Protein AF-A0A528B432-F1 (afdb_monomer)

Structure (mmCIF, N/CA/C/O backbone):
data_AF-A0A528B432-F1
#
_entry.id   AF-A0A528B432-F1
#
loop_
_atom_site.group_PDB
_atom_site.id
_atom_site.type_symbol
_atom_site.label_atom_id
_atom_site.label_alt_id
_atom_site.label_comp_id
_atom_site.label_asym_id
_atom_site.label_entity_id
_atom_site.label_seq_id
_atom_site.pdbx_PDB_ins_code
_atom_site.Cartn_x
_atom_site.Cartn_y
_atom_site.Cartn_z
_atom_site.occupancy
_atom_site.B_iso_or_equiv
_atom_site.auth_seq_id
_atom_site.auth_comp_id
_atom_site.auth_asym_id
_atom_site.auth_atom_id
_atom_site.pdbx_PDB_model_num
ATOM 1 N N . MET A 1 1 ? -23.644 3.792 9.539 1.00 49.44 1 MET A N 1
ATOM 2 C CA . MET A 1 1 ? -22.220 3.905 9.153 1.00 49.44 1 MET A CA 1
ATOM 3 C C . MET A 1 1 ? -21.429 3.027 10.101 1.00 49.44 1 MET A C 1
ATOM 5 O O . MET A 1 1 ? -21.613 3.184 11.300 1.00 49.44 1 MET A O 1
ATOM 9 N N . ALA A 1 2 ? -20.641 2.074 9.599 1.00 62.75 2 ALA A N 1
ATOM 10 C CA . ALA A 1 2 ? -19.760 1.286 10.460 1.00 62.75 2 ALA A CA 1
ATOM 11 C C . ALA A 1 2 ? -18.742 2.221 11.133 1.00 62.75 2 ALA A C 1
ATOM 13 O O . ALA A 1 2 ? -18.178 3.098 10.474 1.00 62.75 2 ALA A O 1
ATOM 14 N N . THR A 1 3 ? -18.548 2.075 12.439 1.00 75.44 3 THR A N 1
ATOM 15 C CA . THR A 1 3 ? -17.525 2.800 13.193 1.00 75.44 3 THR A CA 1
ATOM 16 C C . THR A 1 3 ? -16.145 2.319 12.752 1.00 75.44 3 THR A C 1
ATOM 18 O O . THR A 1 3 ? -15.847 1.127 12.796 1.00 75.44 3 THR A O 1
ATOM 21 N N . LEU A 1 4 ? -15.304 3.242 12.284 1.00 82.50 4 LEU A N 1
ATOM 22 C CA . LEU A 1 4 ? -13.929 2.931 11.892 1.00 82.50 4 LEU A CA 1
ATOM 23 C C . LEU A 1 4 ? -13.079 2.702 13.145 1.00 82.50 4 LEU A C 1
ATOM 25 O O . LEU A 1 4 ? -13.165 3.480 14.093 1.00 82.50 4 LEU A O 1
ATOM 29 N N . HIS A 1 5 ? -12.242 1.661 13.131 1.00 89.94 5 HIS A N 1
ATOM 30 C CA . HIS A 1 5 ? -11.249 1.443 14.184 1.00 89.94 5 HIS A CA 1
ATOM 31 C C . HIS A 1 5 ? -10.275 2.624 14.240 1.00 89.94 5 HIS A C 1
ATOM 33 O O . HIS A 1 5 ? -9.806 3.063 13.190 1.00 89.94 5 HIS A O 1
ATOM 39 N N . THR A 1 6 ? -9.96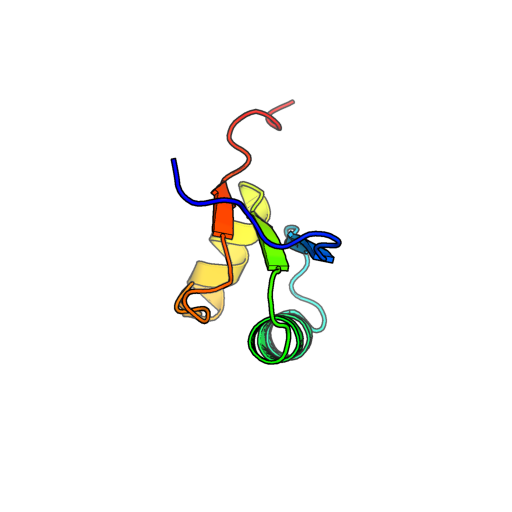8 3.108 15.445 1.00 90.50 6 THR A N 1
ATOM 40 C CA . THR A 1 6 ? -8.986 4.168 15.710 1.00 90.50 6 THR A CA 1
ATOM 41 C C . THR A 1 6 ? -8.110 3.775 16.903 1.00 90.50 6 THR A C 1
ATOM 43 O O . THR A 1 6 ? -8.674 3.329 17.905 1.00 90.50 6 THR A O 1
ATOM 46 N N . PRO A 1 7 ? -6.784 4.000 16.862 1.00 92.25 7 PRO A N 1
ATOM 47 C CA . PRO A 1 7 ? -6.021 4.689 15.813 1.00 92.25 7 PRO A CA 1
ATOM 48 C C . PRO A 1 7 ? -5.840 3.855 14.530 1.00 92.25 7 PRO A C 1
ATOM 50 O O . PRO A 1 7 ? -6.150 2.670 14.501 1.00 92.25 7 PRO A O 1
ATOM 53 N N . ARG A 1 8 ? -5.374 4.493 13.450 1.00 94.94 8 ARG A N 1
ATOM 54 C CA . ARG A 1 8 ? -5.115 3.861 12.143 1.00 94.94 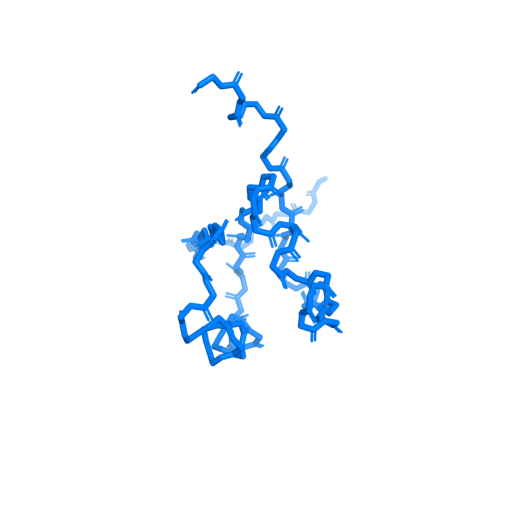8 ARG A CA 1
ATOM 55 C C . ARG A 1 8 ? -3.740 4.248 11.629 1.00 94.94 8 ARG A C 1
ATOM 57 O O . ARG A 1 8 ? -3.273 5.353 11.904 1.00 94.94 8 ARG A O 1
ATOM 64 N N . TRP A 1 9 ? -3.136 3.375 10.833 1.00 97.19 9 TRP A N 1
ATOM 65 C CA . TRP A 1 9 ? -1.933 3.717 10.078 1.00 97.19 9 TRP A CA 1
ATOM 66 C C . TRP A 1 9 ? -2.297 4.547 8.850 1.00 97.19 9 TRP A C 1
ATOM 68 O O . TRP A 1 9 ? -3.252 4.217 8.153 1.00 97.19 9 TRP A O 1
ATOM 78 N N . ALA A 1 10 ? -1.511 5.578 8.551 1.00 96.25 10 ALA A N 1
ATOM 79 C CA . ALA A 1 10 ? -1.559 6.281 7.272 1.00 96.25 10 ALA A CA 1
ATOM 80 C C . ALA A 1 10 ? -0.261 5.991 6.510 1.00 96.25 10 ALA A C 1
ATOM 82 O O . ALA A 1 10 ? 0.814 6.392 6.954 1.00 96.25 10 ALA A O 1
ATOM 83 N N . TRP A 1 11 ? -0.355 5.280 5.385 1.00 96.75 11 TRP A N 1
ATOM 84 C CA . TRP A 1 11 ? 0.798 4.883 4.574 1.00 96.75 11 TRP A CA 1
ATOM 85 C C . TRP A 1 11 ? 0.708 5.479 3.171 1.00 96.75 11 TRP A C 1
ATOM 87 O O . TRP A 1 11 ? -0.310 5.337 2.501 1.00 96.75 11 TRP A O 1
ATOM 97 N N . VAL A 1 12 ? 1.773 6.121 2.688 1.00 96.00 12 VAL A N 1
ATOM 98 C CA . VAL A 1 12 ? 1.782 6.788 1.376 1.00 96.00 12 VAL A CA 1
ATOM 99 C C . VAL A 1 12 ? 2.688 6.042 0.401 1.00 96.00 12 VAL A C 1
ATOM 101 O O . VAL A 1 12 ? 3.873 5.852 0.662 1.00 96.00 12 VAL A O 1
ATOM 104 N N . LEU A 1 13 ? 2.137 5.657 -0.750 1.00 95.62 13 LEU A N 1
ATOM 105 C CA . LEU A 1 13 ? 2.889 5.133 -1.886 1.00 95.62 13 LEU A CA 1
ATOM 106 C C . LEU A 1 13 ? 3.208 6.264 -2.878 1.00 95.62 13 LEU A C 1
ATOM 108 O O . LEU A 1 13 ? 2.322 6.975 -3.37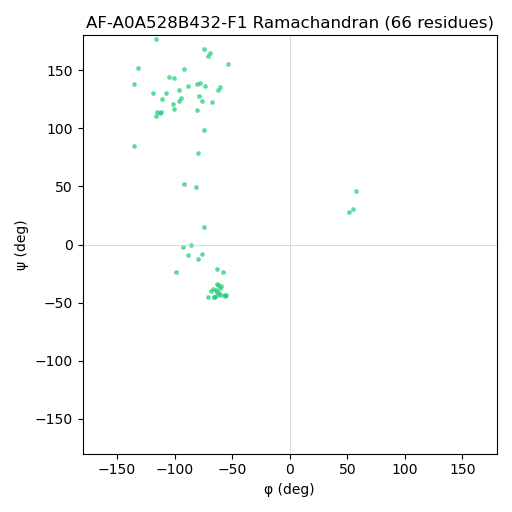5 1.00 95.62 13 LEU A O 1
ATOM 112 N N . THR A 1 14 ? 4.494 6.402 -3.202 1.00 94.12 14 THR A N 1
ATOM 113 C CA . THR A 1 14 ? 5.041 7.395 -4.144 1.00 94.12 14 THR A CA 1
ATOM 114 C C . THR A 1 14 ? 5.671 6.713 -5.366 1.00 94.12 14 THR A C 1
ATOM 116 O O . THR A 1 14 ? 5.707 5.490 -5.456 1.00 94.12 14 THR A O 1
ATOM 119 N N . GLY A 1 15 ? 6.155 7.494 -6.337 1.00 93.62 15 GLY A N 1
ATOM 120 C CA . GLY A 1 15 ? 6.766 6.988 -7.575 1.00 93.62 15 GLY A CA 1
ATOM 121 C C . GLY A 1 15 ? 8.182 6.408 -7.443 1.00 93.62 15 GLY A C 1
ATOM 122 O O . GLY A 1 15 ? 8.866 6.280 -8.454 1.00 93.62 15 GLY A O 1
ATOM 123 N N . SER A 1 16 ? 8.658 6.102 -6.232 1.00 91.88 16 SER A N 1
ATOM 124 C CA . SER A 1 16 ? 9.967 5.467 -6.041 1.00 91.88 16 SER A CA 1
ATOM 125 C C . SER A 1 16 ? 9.883 3.973 -6.336 1.00 91.88 16 SER A C 1
ATOM 127 O O . SER A 1 16 ? 9.071 3.274 -5.742 1.00 91.88 16 SER A O 1
ATOM 129 N N . GLY A 1 17 ? 10.755 3.458 -7.202 1.00 88.94 17 GLY A N 1
ATOM 130 C CA . GLY A 1 17 ? 10.886 2.012 -7.409 1.00 88.94 17 GLY A CA 1
ATOM 131 C C . GLY A 1 17 ? 11.721 1.300 -6.338 1.00 88.94 17 GLY A C 1
ATOM 132 O O . GLY A 1 17 ? 11.722 0.072 -6.299 1.00 88.94 17 GLY A O 1
ATOM 133 N N . HIS A 1 18 ? 12.443 2.043 -5.494 1.00 93.50 18 HIS A N 1
ATOM 134 C CA . HIS A 1 18 ? 13.391 1.488 -4.529 1.00 93.50 18 HIS A CA 1
ATOM 135 C C . HIS A 1 18 ? 12.666 0.869 -3.329 1.00 93.50 18 HIS A C 1
ATOM 137 O O . HIS A 1 18 ? 11.880 1.554 -2.675 1.00 93.50 18 HIS A O 1
ATOM 143 N N . PHE A 1 19 ? 12.933 -0.414 -3.058 1.00 93.81 19 PHE A N 1
ATO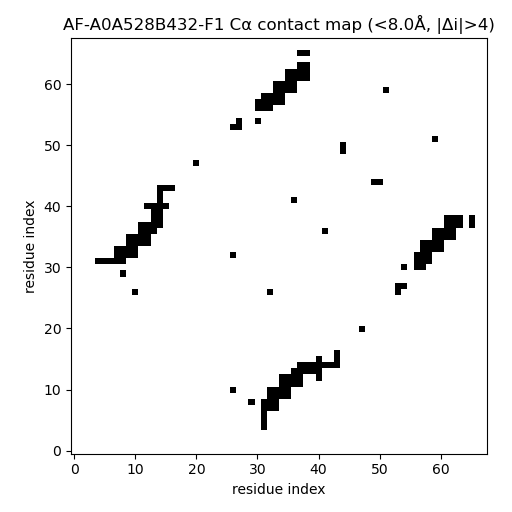M 144 C CA . PHE A 1 19 ? 12.260 -1.223 -2.029 1.00 93.81 19 PHE A CA 1
ATOM 145 C C . PHE A 1 19 ? 10.726 -1.187 -2.105 1.00 93.81 19 PHE A C 1
ATOM 147 O O . PHE A 1 19 ? 10.037 -1.303 -1.086 1.00 93.81 19 PHE A O 1
ATOM 154 N N . PHE A 1 20 ? 10.170 -0.976 -3.303 1.00 95.44 20 PHE A N 1
ATOM 155 C CA . PHE A 1 20 ? 8.730 -0.802 -3.463 1.00 95.44 20 PHE A CA 1
ATOM 156 C C . PHE A 1 20 ? 7.979 -2.088 -3.115 1.00 95.44 20 PHE A C 1
ATOM 158 O O . PHE A 1 20 ? 7.010 -2.041 -2.367 1.00 95.44 20 PHE A O 1
ATOM 165 N N . THR A 1 21 ? 8.452 -3.238 -3.599 1.00 96.06 21 THR A N 1
ATOM 166 C CA . THR A 1 21 ? 7.863 -4.559 -3.330 1.00 96.06 21 THR A CA 1
ATOM 167 C C . THR A 1 21 ? 7.910 -4.944 -1.854 1.00 96.06 21 THR A C 1
ATOM 169 O O . THR A 1 21 ? 6.938 -5.464 -1.315 1.00 96.06 21 THR A O 1
ATOM 172 N N . GLU A 1 22 ? 9.017 -4.652 -1.184 1.00 96.94 22 GLU A N 1
ATOM 173 C CA . GLU A 1 22 ? 9.255 -4.954 0.222 1.00 96.94 22 GLU A CA 1
ATOM 174 C C . GLU A 1 22 ? 8.392 -4.057 1.106 1.00 96.94 22 GLU A C 1
ATOM 176 O O . GLU A 1 22 ? 7.704 -4.540 2.001 1.00 96.94 22 GLU A 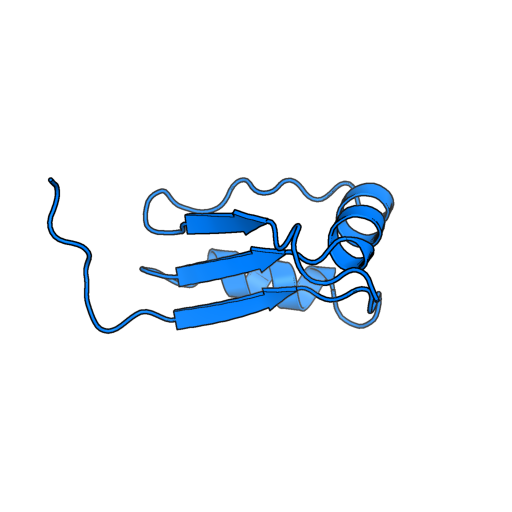O 1
ATOM 181 N N . SER A 1 23 ? 8.349 -2.759 0.795 1.00 96.50 23 SER A N 1
ATOM 182 C CA . SER A 1 23 ? 7.458 -1.808 1.466 1.00 96.50 23 SER A CA 1
ATOM 183 C C . SER A 1 23 ? 5.992 -2.185 1.258 1.00 96.50 23 SER A C 1
ATOM 185 O O . SER A 1 23 ? 5.206 -2.148 2.199 1.00 96.50 23 SER A O 1
ATOM 187 N N . PHE A 1 24 ? 5.621 -2.600 0.045 1.00 96.56 24 PHE A N 1
ATOM 188 C CA . PHE A 1 24 ? 4.277 -3.070 -0.276 1.00 96.56 24 PHE A CA 1
ATOM 189 C C . PHE A 1 24 ? 3.895 -4.304 0.554 1.00 96.56 24 PHE A C 1
ATOM 191 O O . PHE A 1 24 ? 2.806 -4.350 1.122 1.00 96.56 24 PHE A O 1
ATOM 198 N N . ALA A 1 25 ? 4.813 -5.264 0.704 1.00 96.50 25 ALA A N 1
ATOM 199 C CA . ALA A 1 25 ? 4.611 -6.443 1.541 1.00 96.50 25 ALA A CA 1
ATOM 200 C C . ALA A 1 25 ? 4.419 -6.097 3.029 1.00 96.50 25 ALA A C 1
ATOM 202 O O . ALA A 1 25 ? 3.619 -6.748 3.699 1.00 96.50 25 ALA A O 1
ATOM 203 N N . LEU A 1 26 ? 5.088 -5.058 3.544 1.00 97.19 26 LEU A N 1
ATOM 204 C CA . LEU A 1 26 ? 4.879 -4.591 4.921 1.00 97.19 26 LEU A CA 1
ATOM 205 C C . LEU A 1 26 ? 3.460 -4.056 5.136 1.00 97.19 26 LEU A C 1
ATOM 207 O O . LEU A 1 26 ? 2.854 -4.340 6.165 1.00 97.19 26 LEU A O 1
ATOM 211 N N . ILE A 1 27 ? 2.897 -3.342 4.158 1.00 96.44 27 ILE A N 1
ATOM 212 C CA . ILE A 1 27 ? 1.525 -2.818 4.249 1.00 96.44 27 ILE A CA 1
ATOM 213 C C . ILE A 1 27 ? 0.507 -3.960 4.404 1.00 96.44 27 ILE A C 1
ATOM 215 O O . ILE A 1 27 ? -0.436 -3.825 5.178 1.00 96.44 27 ILE A O 1
ATOM 219 N N . HIS A 1 28 ? 0.710 -5.104 3.735 1.00 95.25 28 HIS A N 1
ATOM 220 C CA . HIS A 1 28 ? -0.171 -6.278 3.866 1.00 95.25 28 HIS A CA 1
ATOM 221 C C . HIS A 1 28 ? -0.197 -6.888 5.272 1.00 95.25 28 HIS A C 1
ATOM 223 O O . HIS A 1 28 ? -1.138 -7.609 5.596 1.00 95.25 28 HIS A O 1
ATOM 229 N N . GLN A 1 29 ? 0.820 -6.626 6.093 1.00 95.81 29 GLN A N 1
ATOM 230 C CA . GLN A 1 29 ? 0.900 -7.124 7.467 1.00 95.81 29 GLN A CA 1
ATOM 231 C C . GLN A 1 29 ? 0.224 -6.184 8.474 1.00 95.81 29 GLN A C 1
ATOM 233 O O . GLN A 1 29 ? 0.082 -6.544 9.641 1.00 95.81 29 GLN A O 1
ATOM 238 N N . LEU A 1 30 ? -0.181 -4.982 8.050 1.00 95.38 30 LEU A N 1
ATOM 239 C CA . LEU A 1 30 ? -0.834 -4.007 8.914 1.00 95.38 30 LEU A CA 1
ATOM 240 C C . LEU A 1 30 ? -2.349 -4.211 8.922 1.00 95.38 30 LEU A C 1
ATOM 242 O O . LEU A 1 30 ? -2.989 -4.332 7.879 1.00 95.38 30 LEU A O 1
ATOM 246 N N . GLU A 1 31 ? -2.936 -4.142 10.112 1.00 93.25 31 GLU A N 1
ATOM 247 C CA . GLU A 1 31 ? -4.376 -3.984 10.277 1.00 93.25 31 GLU A CA 1
ATOM 248 C C . GLU A 1 31 ? -4.737 -2.501 10.379 1.00 93.25 31 GLU A C 1
ATOM 250 O O . GLU A 1 31 ? -3.954 -1.674 10.855 1.00 93.25 31 GLU A O 1
ATOM 255 N N . HIS A 1 32 ? -5.950 -2.158 9.945 1.00 95.31 32 HIS A N 1
ATOM 256 C CA . HIS A 1 32 ? -6.498 -0.807 10.088 1.00 95.31 32 HIS A CA 1
ATOM 257 C C . HIS A 1 32 ? -5.617 0.275 9.433 1.00 95.31 32 HIS A C 1
ATOM 259 O O . HIS A 1 32 ? -5.364 1.332 10.015 1.00 95.31 32 HIS A O 1
ATOM 265 N N . CYS A 1 33 ? -5.163 0.012 8.204 1.00 96.38 33 CYS A N 1
ATOM 266 C CA . CYS A 1 33 ? -4.303 0.907 7.434 1.00 96.38 33 CYS A CA 1
ATOM 267 C C . CYS A 1 33 ? -5.090 1.704 6.380 1.00 96.38 33 CYS A C 1
ATOM 269 O O . CYS A 1 33 ? -6.025 1.207 5.757 1.00 96.38 33 CYS A O 1
ATOM 271 N N . ASP A 1 34 ? -4.710 2.954 6.166 1.00 96.31 34 ASP A N 1
ATOM 272 C CA . ASP A 1 34 ? -5.174 3.785 5.064 1.00 96.31 34 ASP A CA 1
ATOM 273 C C . ASP A 1 34 ? -3.994 4.034 4.123 1.00 96.31 34 ASP A C 1
ATOM 275 O O . ASP A 1 34 ? -3.016 4.686 4.493 1.00 96.31 34 ASP A O 1
ATOM 279 N N . VAL A 1 35 ? -4.078 3.482 2.914 1.00 96.69 35 VAL A N 1
ATOM 280 C CA . VAL A 1 35 ? -3.020 3.534 1.904 1.00 96.69 35 VAL A CA 1
ATOM 281 C C . VAL A 1 35 ? -3.353 4.607 0.880 1.00 96.69 35 VAL A C 1
ATOM 283 O O . VAL A 1 35 ? -4.334 4.496 0.144 1.00 96.69 35 VAL A O 1
ATOM 286 N N . PHE A 1 36 ? -2.516 5.633 0.802 1.00 96.19 36 PHE A N 1
ATOM 287 C CA . PHE A 1 36 ? -2.647 6.735 -0.141 1.00 96.19 36 PHE A CA 1
ATOM 288 C C . PHE A 1 36 ? -1.768 6.477 -1.361 1.00 96.19 36 PHE A C 1
ATOM 290 O O . PHE A 1 36 ? -0.558 6.294 -1.234 1.00 96.19 36 PHE A O 1
ATOM 297 N N . VAL A 1 37 ? -2.364 6.465 -2.551 1.00 95.62 37 VAL A N 1
ATOM 298 C CA . VAL A 1 37 ? -1.666 6.122 -3.796 1.00 95.62 37 VAL A CA 1
ATOM 299 C C . VAL A 1 37 ? -1.640 7.326 -4.727 1.00 95.62 37 VAL A C 1
ATOM 301 O O . VAL A 1 37 ? -2.671 7.715 -5.279 1.00 95.62 37 VAL A O 1
ATOM 304 N N . SER A 1 38 ? -0.449 7.891 -4.920 1.00 94.19 38 SER A N 1
ATOM 305 C CA . SER A 1 38 ? -0.206 8.957 -5.899 1.00 94.19 38 SER A CA 1
ATOM 306 C C . SER A 1 38 ? -0.303 8.461 -7.350 1.00 94.19 38 SER A C 1
ATOM 308 O O . SER A 1 38 ? -0.202 7.263 -7.636 1.00 94.19 38 SER A O 1
ATOM 310 N N . LYS A 1 39 ? -0.419 9.393 -8.307 1.00 92.94 39 LYS A N 1
ATOM 311 C CA . LYS A 1 39 ? -0.358 9.072 -9.745 1.00 92.94 39 LYS A CA 1
ATOM 312 C C . LYS A 1 39 ? 0.940 8.348 -10.125 1.00 92.94 39 LYS A C 1
ATOM 314 O O . LYS A 1 39 ? 0.882 7.357 -10.843 1.00 92.94 39 LYS A O 1
ATOM 319 N N . ALA A 1 40 ? 2.089 8.802 -9.624 1.00 94.25 40 ALA A N 1
ATOM 320 C CA . ALA A 1 40 ? 3.375 8.173 -9.927 1.00 94.25 40 ALA A CA 1
ATOM 321 C C . ALA A 1 40 ? 3.486 6.756 -9.333 1.00 94.25 40 ALA A C 1
ATOM 323 O O . ALA A 1 40 ? 3.983 5.850 -9.996 1.00 94.25 40 ALA A O 1
ATOM 324 N N . ALA A 1 41 ? 2.955 6.532 -8.126 1.00 95.62 41 ALA A N 1
ATOM 325 C CA . ALA A 1 41 ? 2.916 5.200 -7.523 1.00 95.62 41 ALA A CA 1
ATOM 326 C C . ALA A 1 41 ? 2.061 4.204 -8.315 1.00 95.62 41 ALA A C 1
ATOM 328 O O . ALA A 1 41 ? 2.413 3.032 -8.394 1.00 95.62 41 ALA A O 1
ATOM 329 N N . ASN A 1 42 ? 0.970 4.656 -8.944 1.00 94.88 42 ASN A N 1
ATOM 330 C CA . ASN A 1 42 ? 0.179 3.800 -9.834 1.00 94.88 42 ASN A CA 1
ATOM 331 C C . ASN A 1 42 ? 1.002 3.266 -11.015 1.00 94.88 42 ASN A C 1
ATOM 333 O O . ASN A 1 42 ? 0.806 2.120 -11.414 1.00 94.88 42 ASN A O 1
ATOM 337 N N . GLU A 1 43 ? 1.929 4.055 -11.562 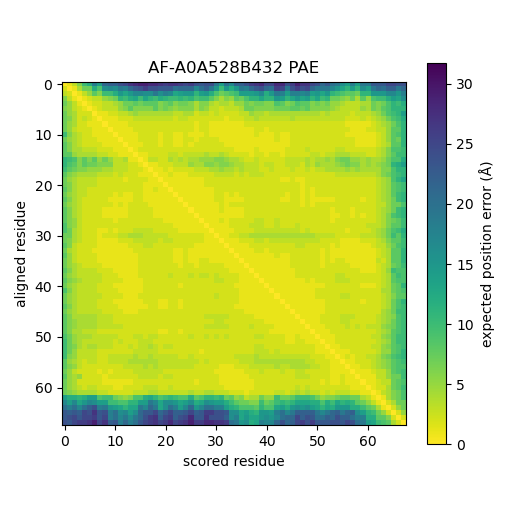1.00 95.06 43 GLU A N 1
ATOM 338 C CA . GLU A 1 43 ? 2.812 3.568 -12.628 1.00 95.06 43 GLU A CA 1
ATOM 339 C C . GLU A 1 43 ? 3.792 2.514 -12.100 1.00 95.06 43 GLU A C 1
ATOM 341 O O . GLU A 1 43 ? 3.981 1.477 -12.734 1.00 95.06 43 GLU A O 1
ATOM 346 N N . VAL A 1 44 ? 4.330 2.712 -10.893 1.00 96.25 44 VAL A N 1
ATOM 347 C CA . VAL A 1 44 ? 5.217 1.739 -10.236 1.00 96.25 44 VAL A CA 1
ATOM 348 C C . VAL A 1 44 ? 4.486 0.424 -9.925 1.00 96.25 44 VAL A C 1
ATOM 350 O O . VAL A 1 44 ? 4.995 -0.651 -10.247 1.00 96.25 44 VAL A O 1
ATOM 353 N N . LEU A 1 45 ? 3.259 0.485 -9.392 1.00 96.25 45 LEU A N 1
ATOM 354 C CA . LEU A 1 45 ? 2.407 -0.691 -9.152 1.00 96.25 45 LEU A CA 1
ATOM 355 C C . LEU A 1 45 ? 2.192 -1.504 -10.437 1.00 96.25 45 LEU A C 1
ATOM 357 O O . LEU A 1 45 ? 2.302 -2.731 -10.418 1.00 96.25 45 LEU A O 1
ATOM 361 N N . ARG A 1 46 ? 1.939 -0.827 -11.569 1.00 95.69 46 ARG A N 1
ATOM 362 C CA . ARG A 1 46 ? 1.783 -1.473 -12.884 1.00 95.69 46 ARG A CA 1
ATOM 363 C C . ARG A 1 46 ? 3.074 -2.125 -13.367 1.00 95.69 46 ARG A C 1
ATOM 365 O O . ARG A 1 46 ? 3.021 -3.265 -13.822 1.00 95.69 46 ARG A O 1
ATOM 372 N N . MET A 1 47 ? 4.211 -1.432 -13.257 1.00 95.88 47 MET A N 1
ATOM 373 C CA . MET A 1 47 ? 5.522 -1.964 -13.653 1.00 95.88 47 MET A CA 1
ATOM 374 C C . MET A 1 47 ? 5.850 -3.261 -12.906 1.00 95.88 47 MET A C 1
ATOM 376 O O . MET A 1 47 ? 6.263 -4.239 -13.527 1.00 95.88 47 MET A O 1
ATOM 380 N N . TYR A 1 48 ? 5.589 -3.296 -11.596 1.00 95.81 48 TYR A N 1
ATOM 381 C CA . TYR A 1 48 ? 5.816 -4.476 -10.758 1.00 95.81 48 TYR A CA 1
ATOM 382 C C . TYR A 1 48 ? 4.658 -5.486 -10.753 1.00 95.81 48 TYR A C 1
ATOM 384 O O . TYR A 1 48 ? 4.766 -6.526 -10.109 1.00 95.81 48 TYR A O 1
ATOM 392 N N . LYS A 1 49 ? 3.562 -5.222 -11.479 1.00 96.50 49 LYS A N 1
ATOM 393 C CA . LYS A 1 49 ? 2.354 -6.071 -11.533 1.00 96.50 49 LYS A CA 1
ATOM 394 C C . LYS A 1 49 ? 1.744 -6.362 -10.151 1.00 96.50 49 LYS A C 1
ATOM 396 O O . LYS A 1 49 ? 1.131 -7.411 -9.954 1.00 96.50 49 LYS A O 1
ATOM 401 N N . LEU A 1 50 ? 1.900 -5.433 -9.210 1.00 96.56 50 LEU A N 1
ATOM 402 C CA . LEU A 1 50 ? 1.337 -5.533 -7.867 1.00 96.56 50 LEU A CA 1
ATOM 403 C C . LEU A 1 50 ? -0.139 -5.131 -7.891 1.00 96.56 50 LEU A C 1
ATOM 405 O O . LEU A 1 50 ? -0.528 -4.167 -8.556 1.00 96.56 50 LEU A O 1
ATOM 409 N N . LYS A 1 51 ? -0.966 -5.884 -7.170 1.00 95.44 51 LYS A N 1
ATOM 410 C CA . LYS A 1 51 ? -2.403 -5.634 -7.044 1.00 95.44 51 LYS A CA 1
ATOM 411 C C . LYS A 1 51 ? -2.676 -5.037 -5.677 1.00 95.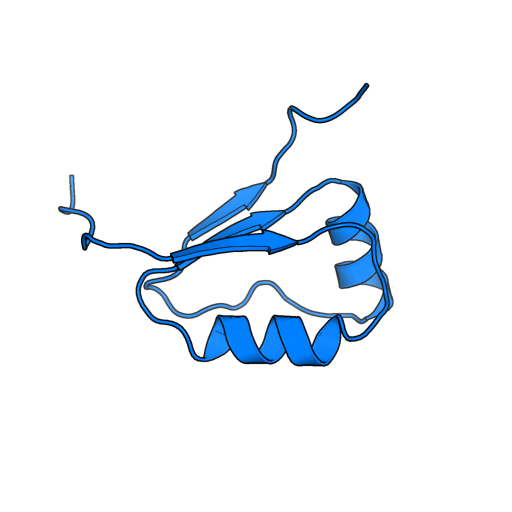44 51 LYS A C 1
ATOM 413 O O . LYS A 1 51 ? -2.037 -5.410 -4.714 1.00 95.44 51 LYS A O 1
ATOM 418 N N . LEU A 1 52 ? -3.62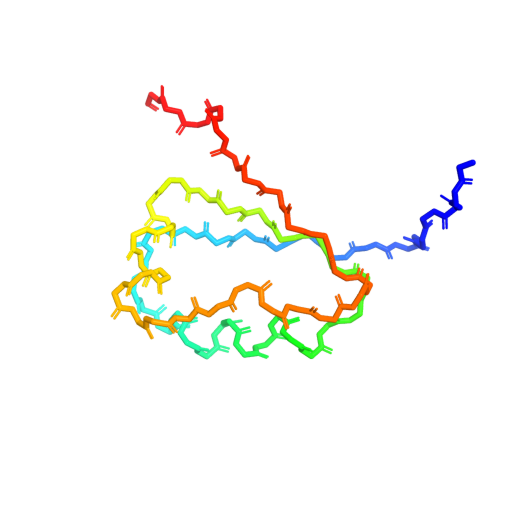8 -4.115 -5.598 1.00 94.00 52 LEU A N 1
ATOM 419 C CA . LEU A 1 52 ? -4.045 -3.478 -4.345 1.00 94.00 52 LEU A CA 1
ATOM 420 C C . LEU A 1 52 ? -5.037 -4.377 -3.582 1.00 94.00 52 LEU A C 1
ATOM 422 O O . LEU A 1 52 ? -6.124 -3.939 -3.214 1.00 94.00 52 LEU A O 1
ATOM 426 N N . ASP A 1 53 ? -4.691 -5.650 -3.407 1.00 94.75 53 ASP A N 1
ATOM 427 C CA . ASP A 1 53 ? -5.496 -6.695 -2.764 1.00 94.75 53 ASP A CA 1
ATOM 428 C C . ASP A 1 53 ? -5.195 -6.801 -1.261 1.00 94.75 53 ASP A C 1
ATOM 430 O O . ASP A 1 53 ? -4.895 -7.861 -0.714 1.00 94.75 53 ASP A O 1
ATOM 434 N N . PHE A 1 54 ? -5.270 -5.658 -0.580 1.00 94.06 54 PHE A N 1
ATOM 435 C CA . PHE A 1 54 ? -5.036 -5.566 0.857 1.00 94.06 54 PHE A CA 1
ATOM 436 C C . PHE A 1 54 ? -6.165 -6.206 1.692 1.00 94.06 54 PHE A C 1
ATOM 438 O O . PHE A 1 54 ? -7.279 -6.379 1.191 1.00 94.06 54 PHE A O 1
ATOM 445 N N . PRO A 1 55 ? -5.908 -6.515 2.982 1.00 92.19 55 PRO A N 1
ATOM 446 C CA . PRO A 1 55 ? -6.938 -6.982 3.912 1.00 92.19 55 PRO A CA 1
ATOM 447 C C . PRO A 1 55 ? -8.154 -6.047 3.981 1.00 92.19 55 PRO A C 1
ATOM 449 O O . PRO A 1 55 ? -8.027 -4.842 3.777 1.00 92.19 55 PRO A O 1
ATOM 452 N N . GLU A 1 56 ? -9.323 -6.569 4.369 1.00 91.56 56 GLU A N 1
ATOM 453 C CA . GLU A 1 56 ? -10.575 -5.787 4.457 1.00 91.56 56 GLU A CA 1
ATOM 454 C C . GLU A 1 56 ? -10.488 -4.577 5.401 1.00 91.56 56 GLU A C 1
ATOM 456 O O . GLU A 1 56 ? -11.233 -3.606 5.267 1.00 91.56 56 GLU A O 1
ATOM 461 N N . THR A 1 57 ? -9.568 -4.616 6.368 1.00 93.38 57 THR A N 1
ATOM 462 C CA . THR A 1 57 ? -9.339 -3.507 7.300 1.00 93.38 57 THR A CA 1
ATOM 463 C C . THR A 1 57 ? -8.557 -2.349 6.675 1.00 93.38 57 THR A C 1
ATOM 465 O O . THR A 1 57 ? -8.469 -1.282 7.300 1.00 93.38 57 THR A O 1
ATOM 468 N N . THR A 1 58 ? -8.037 -2.530 5.458 1.00 95.12 58 THR A N 1
ATOM 469 C CA . THR A 1 58 ? -7.259 -1.546 4.711 1.00 95.12 58 THR A CA 1
ATOM 470 C C . THR A 1 58 ? -8.127 -0.778 3.724 1.00 95.12 58 THR A C 1
ATOM 472 O O . THR A 1 58 ? -8.894 -1.346 2.950 1.00 95.12 58 THR A O 1
ATOM 475 N N . ARG A 1 59 ? -7.985 0.548 3.718 1.00 94.62 59 ARG A N 1
ATOM 476 C CA . ARG A 1 59 ? -8.646 1.425 2.745 1.00 94.62 59 ARG A CA 1
ATOM 477 C C . ARG A 1 59 ? -7.615 1.950 1.768 1.00 94.62 59 ARG A C 1
ATOM 479 O O . ARG A 1 59 ? -6.597 2.489 2.186 1.00 94.62 59 ARG A O 1
ATOM 486 N N . VAL A 1 60 ? -7.900 1.850 0.475 1.00 95.38 60 VAL A N 1
ATOM 487 C CA . VAL A 1 60 ? -7.049 2.439 -0.562 1.00 95.38 60 VAL A CA 1
ATOM 488 C C . VAL A 1 60 ? -7.671 3.738 -1.044 1.00 95.38 60 VAL A C 1
ATOM 490 O O . VAL A 1 60 ? -8.802 3.760 -1.530 1.00 95.38 60 VAL A O 1
ATOM 493 N N . LEU A 1 61 ? -6.923 4.828 -0.911 1.00 94.19 61 LEU A N 1
ATOM 494 C CA . LEU A 1 61 ? -7.322 6.161 -1.329 1.00 94.19 61 LEU A CA 1
ATOM 495 C C . LEU A 1 61 ? -6.398 6.611 -2.455 1.00 94.19 61 LEU A C 1
ATOM 497 O O . LEU A 1 61 ? -5.200 6.807 -2.264 1.00 94.19 61 LEU A O 1
ATOM 501 N N . HIS A 1 62 ? -6.950 6.784 -3.649 1.00 91.06 62 HIS A N 1
ATOM 502 C CA . HIS A 1 62 ? -6.184 7.346 -4.754 1.00 91.06 62 HIS A CA 1
ATOM 503 C C . HIS A 1 62 ? -6.144 8.863 -4.626 1.00 91.06 62 HIS A C 1
ATOM 505 O O . HIS A 1 62 ? -7.179 9.524 -4.741 1.00 91.06 62 HIS A O 1
ATOM 511 N N . ASP A 1 63 ? -4.944 9.403 -4.431 1.00 78.31 63 ASP A N 1
ATOM 512 C CA . ASP A 1 63 ? -4.726 10.839 -4.484 1.00 78.31 63 ASP A CA 1
ATOM 513 C C . ASP A 1 63 ? -4.765 11.280 -5.950 1.00 78.31 63 ASP A C 1
AT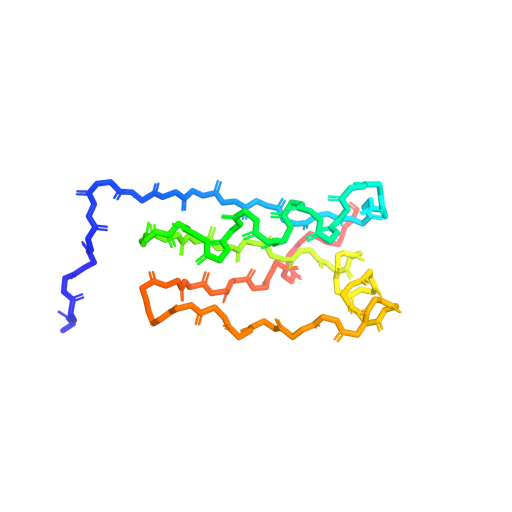OM 515 O O . ASP A 1 63 ? -3.817 11.112 -6.721 1.00 78.31 63 ASP A O 1
ATOM 519 N N . LYS A 1 64 ? -5.934 11.790 -6.344 1.00 67.12 64 LYS A N 1
ATOM 520 C CA . LYS A 1 64 ? -6.186 12.396 -7.657 1.00 67.12 64 LYS A CA 1
ATOM 521 C C . LYS A 1 64 ? -5.969 13.913 -7.640 1.00 67.12 64 LYS A C 1
ATOM 523 O O . LYS A 1 64 ? -6.149 14.550 -8.673 1.00 67.12 64 LYS A O 1
ATOM 528 N N . THR A 1 65 ? -5.638 14.482 -6.482 1.00 63.28 65 THR A N 1
ATOM 529 C CA . THR A 1 65 ? -5.549 15.926 -6.235 1.00 63.28 65 THR A CA 1
ATOM 530 C C . THR A 1 65 ? -4.122 16.462 -6.300 1.00 63.28 65 THR A C 1
ATOM 532 O O . THR A 1 65 ? -3.938 17.627 -6.638 1.00 63.28 65 THR A O 1
ATOM 535 N N . ALA A 1 66 ? -3.105 15.625 -6.087 1.00 50.50 66 ALA A N 1
ATOM 536 C CA . ALA A 1 66 ? -1.710 15.988 -6.322 1.00 50.50 66 ALA A CA 1
ATOM 537 C C . ALA A 1 66 ? -1.354 15.906 -7.822 1.00 50.50 66 ALA A C 1
ATOM 539 O O . ALA A 1 66 ? -0.769 14.938 -8.316 1.00 50.50 66 ALA A O 1
ATOM 540 N N . SER A 1 67 ? -1.753 16.918 -8.588 1.00 43.09 67 SER A N 1
ATOM 541 C CA . SER A 1 67 ? -1.187 17.209 -9.909 1.00 43.09 67 SER A CA 1
ATOM 542 C C . SER A 1 67 ? -0.940 18.709 -10.027 1.00 43.09 67 SER A C 1
ATOM 544 O O . SER A 1 67 ? -1.785 19.436 -10.538 1.00 43.09 67 SER A O 1
ATOM 546 N N . ALA A 1 68 ? 0.217 19.137 -9.520 1.00 39.84 68 ALA A N 1
ATOM 547 C CA . ALA A 1 68 ? 0.993 20.301 -9.947 1.00 39.84 68 ALA A CA 1
ATOM 548 C C . ALA A 1 68 ? 2.419 20.141 -9.404 1.00 39.84 68 ALA A C 1
ATOM 550 O O . ALA A 1 68 ? 2.539 19.838 -8.195 1.00 39.84 68 ALA A O 1
#

Secondary structure (DSSP, 8-state):
-PPPPSS-EEEEE-S--TTHHHHHHHHHT-SSEEEEE-HHHHHHHHHTT------TT-EEEE--S---

Sequence (68 aa):
MATLHTPRWAWVLTGSGHFFTESFALIHQLEHCDVFVSKAANEVLRMYKLKLDFPETTRVLHDKTASA

Solvent-accessible surface area (backbone atoms only — not comparable to full-atom values): 4263 Å² total; per-residue (Å²): 132,86,83,77,79,77,86,60,48,81,45,79,44,54,61,62,75,77,65,40,70,60,54,52,54,53,56,63,74,51,74,39,27,37,38,36,34,32,65,51,18,52,53,49,33,59,76,71,68,60,74,94,80,58,55,91,58,43,45,81,43,73,46,83,77,84,78,131

pLDDT: mean 89.87, std 13.2, range [39.84, 97.19]

Nearest PDB structures (foldseek):
  7owb-assembly1_A-2  TM=3.773E-01  e=2.227E-01  Streptomyces peucetius
  7phd-assembly1_A  TM=3.762E-01  e=2.551E-01  Streptomyces peucetius
  7phe-assembly1_B  TM=3.605E-01  e=2.227E-01  Streptomyces peucetius
  7oy1-assembly1_A  TM=3.722E-01  e=4.398E-01  Streptomyces peucetius
  1xds-assembly1_A  TM=3.930E-01  e=6.615E-01  Streptomyces purpurascens

Radius of gyration: 12.33 Å; Cα contacts (8 Å, |Δi|>4): 85; chains: 1; bounding box: 36×27×30 Å

Mean predicted aligned error: 4.55 Å

Foldseek 3Di:
DDDQDPDAAEAEFDLDLPCNVVVVVVQLVDAQYEYEYEPNRVVSCVVVVPDPPHPPSYHYHYDPPPDD